Protein AF-A0A925S152-F1 (afdb_monomer)

Structure (mmCIF, N/CA/C/O backbone):
data_AF-A0A925S152-F1
#
_entry.id   AF-A0A925S152-F1
#
loop_
_atom_site.group_PDB
_atom_site.id
_atom_site.type_symbol
_atom_site.label_atom_id
_atom_site.label_alt_id
_atom_site.label_comp_id
_atom_site.label_asym_id
_atom_site.label_entity_id
_atom_site.label_seq_id
_atom_site.pdbx_PDB_ins_code
_atom_site.Cartn_x
_atom_site.Cartn_y
_atom_site.Cartn_z
_atom_site.occupancy
_atom_site.B_iso_or_equiv
_atom_site.auth_seq_id
_atom_site.auth_comp_id
_atom_site.auth_asym_id
_atom_site.auth_atom_id
_atom_site.pdbx_PDB_model_num
ATOM 1 N N . SER A 1 1 ? 11.784 -0.932 -6.848 1.00 84.44 1 SER A N 1
ATOM 2 C CA . SER A 1 1 ? 10.674 -1.803 -6.399 1.00 84.44 1 SER A CA 1
ATOM 3 C C . SER A 1 1 ? 11.008 -2.480 -5.083 1.00 84.44 1 SER A C 1
ATOM 5 O O . SER A 1 1 ? 12.145 -2.899 -4.891 1.00 84.44 1 SER A O 1
ATOM 7 N N . ARG A 1 2 ? 10.010 -2.622 -4.203 1.00 91.44 2 ARG A N 1
ATOM 8 C CA . ARG A 1 2 ? 10.079 -3.381 -2.941 1.00 91.44 2 ARG A CA 1
ATOM 9 C C . ARG A 1 2 ? 9.352 -4.733 -3.004 1.00 91.44 2 ARG A C 1
ATOM 11 O O . ARG A 1 2 ? 9.057 -5.300 -1.964 1.00 91.44 2 ARG A O 1
ATOM 18 N N . ALA A 1 3 ? 9.077 -5.265 -4.199 1.00 92.50 3 ALA A N 1
ATOM 19 C CA . ALA A 1 3 ? 8.304 -6.504 -4.366 1.00 92.50 3 ALA A CA 1
ATOM 20 C C . ALA A 1 3 ? 8.859 -7.712 -3.576 1.00 92.50 3 ALA A C 1
ATOM 22 O O . ALA A 1 3 ? 8.093 -8.538 -3.098 1.00 92.50 3 ALA A O 1
ATOM 23 N N . HIS A 1 4 ? 10.175 -7.785 -3.352 1.00 95.50 4 HIS A N 1
ATOM 24 C CA . HIS A 1 4 ? 10.791 -8.839 -2.534 1.00 95.50 4 HIS A CA 1
ATOM 25 C C . HIS A 1 4 ? 10.404 -8.794 -1.039 1.00 95.50 4 HIS A C 1
ATOM 27 O O . HIS A 1 4 ? 10.719 -9.723 -0.306 1.00 95.50 4 HIS A O 1
ATOM 33 N N . LEU A 1 5 ? 9.747 -7.724 -0.574 1.00 97.19 5 LEU A N 1
ATOM 34 C CA . LEU A 1 5 ? 9.276 -7.556 0.805 1.00 97.19 5 LEU A CA 1
ATOM 35 C C . LEU A 1 5 ? 7.770 -7.817 0.960 1.00 97.19 5 LEU A C 1
ATOM 37 O O . LEU A 1 5 ? 7.248 -7.577 2.044 1.00 97.19 5 LEU A O 1
ATOM 41 N N . LEU A 1 6 ? 7.056 -8.266 -0.080 1.00 96.56 6 LEU A N 1
ATOM 42 C CA . LEU A 1 6 ? 5.588 -8.376 -0.054 1.00 96.56 6 LEU A CA 1
ATOM 43 C C . LEU A 1 6 ? 5.063 -9.206 1.120 1.00 96.56 6 LEU A C 1
ATOM 45 O O . LEU A 1 6 ? 4.107 -8.793 1.771 1.00 96.56 6 LEU A O 1
ATOM 49 N N . ASP A 1 7 ? 5.704 -10.328 1.436 1.00 97.94 7 ASP A N 1
ATOM 50 C CA . ASP A 1 7 ? 5.269 -11.172 2.553 1.00 97.94 7 ASP A CA 1
ATOM 51 C C . ASP A 1 7 ? 5.465 -10.473 3.902 1.00 97.94 7 ASP A C 1
ATOM 53 O O . ASP A 1 7 ? 4.583 -10.517 4.758 1.00 97.94 7 ASP A O 1
ATOM 57 N N . LEU A 1 8 ? 6.574 -9.745 4.067 1.00 98.50 8 LEU A N 1
ATOM 58 C CA . LEU A 1 8 ? 6.822 -8.933 5.261 1.00 98.50 8 LEU A CA 1
ATOM 59 C C . LEU A 1 8 ? 5.835 -7.764 5.361 1.00 98.50 8 LEU A C 1
ATOM 61 O O . LEU A 1 8 ? 5.368 -7.449 6.451 1.00 98.50 8 LEU A O 1
ATOM 65 N N . GLN A 1 9 ? 5.474 -7.143 4.236 1.00 98.06 9 GLN A N 1
ATOM 66 C CA . GLN A 1 9 ? 4.460 -6.087 4.190 1.00 98.06 9 GLN A CA 1
ATOM 67 C C . GLN A 1 9 ? 3.081 -6.618 4.593 1.00 98.06 9 GLN A C 1
ATOM 69 O O . GLN A 1 9 ? 2.407 -5.982 5.398 1.00 98.06 9 GLN A O 1
ATOM 74 N N . ARG A 1 10 ? 2.677 -7.798 4.101 1.00 98.25 10 ARG A N 1
ATOM 75 C CA . ARG A 1 10 ? 1.422 -8.456 4.507 1.00 98.25 10 ARG A CA 1
ATOM 76 C C . ARG A 1 10 ? 1.405 -8.745 6.003 1.00 98.25 10 ARG A C 1
ATOM 78 O O . ARG A 1 10 ? 0.436 -8.404 6.672 1.00 98.25 10 ARG A O 1
ATOM 85 N N . GLN A 1 11 ? 2.487 -9.316 6.531 1.00 98.69 11 GLN A N 1
ATOM 86 C CA . GLN A 1 11 ? 2.612 -9.592 7.963 1.00 98.69 11 GLN A CA 1
ATOM 87 C C . GLN A 1 11 ? 2.516 -8.308 8.794 1.00 98.69 11 GLN A C 1
ATOM 89 O O . GLN A 1 11 ? 1.751 -8.255 9.754 1.00 98.69 11 GLN A O 1
ATOM 94 N N . ALA A 1 12 ? 3.237 -7.254 8.404 1.00 98.62 12 ALA A N 1
ATOM 95 C CA . ALA A 1 12 ? 3.172 -5.965 9.082 1.00 98.62 12 ALA A CA 1
ATOM 96 C C . ALA A 1 12 ? 1.755 -5.366 9.044 1.00 98.62 12 ALA A C 1
ATOM 98 O O . ALA A 1 12 ? 1.265 -4.898 10.068 1.00 98.62 12 ALA A O 1
ATOM 99 N N . ASN A 1 13 ? 1.076 -5.425 7.896 1.00 98.69 13 ASN A N 1
ATOM 100 C CA . ASN A 1 13 ? -0.288 -4.924 7.739 1.00 98.69 13 ASN A CA 1
ATOM 101 C C . ASN A 1 13 ? -1.284 -5.657 8.646 1.00 98.69 13 ASN A C 1
ATOM 103 O O . ASN A 1 13 ? -2.094 -5.000 9.298 1.00 98.69 13 ASN A O 1
ATOM 107 N N . GLU A 1 14 ? -1.198 -6.987 8.743 1.00 98.69 14 GLU A N 1
ATOM 108 C CA . GLU A 1 14 ? -2.057 -7.768 9.644 1.00 98.69 14 GLU A CA 1
ATOM 109 C C . GLU A 1 14 ? -1.786 -7.450 11.120 1.00 98.69 14 GLU A C 1
ATOM 111 O O . GLU A 1 14 ? -2.728 -7.306 11.898 1.00 98.69 14 GLU A O 1
ATOM 116 N N . LEU A 1 15 ? -0.521 -7.256 11.509 1.00 98.75 15 LEU A N 1
ATOM 117 C CA . LEU A 1 15 ? -0.169 -6.843 12.873 1.00 98.75 15 LEU A CA 1
ATOM 118 C C . LEU A 1 15 ? -0.732 -5.455 13.211 1.00 98.75 15 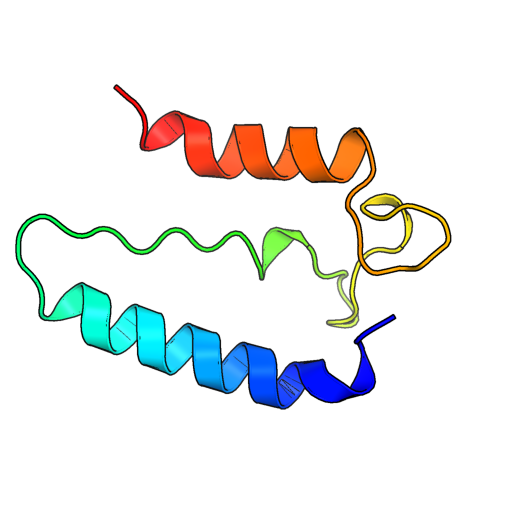LEU A C 1
ATOM 120 O O . LEU A 1 15 ? -1.328 -5.275 14.271 1.00 98.75 15 LEU A O 1
ATOM 124 N N . VAL A 1 16 ? -0.593 -4.483 12.303 1.00 98.69 16 VAL A N 1
ATOM 125 C CA . VAL A 1 16 ? -1.139 -3.128 12.486 1.00 98.69 16 VAL A CA 1
ATOM 126 C C . VAL A 1 16 ? -2.665 -3.159 12.569 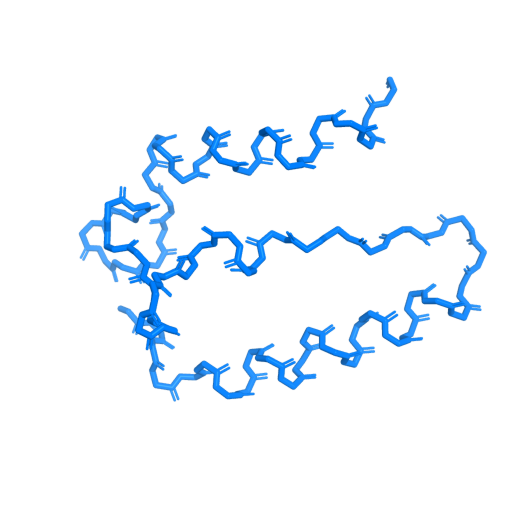1.00 98.69 16 VAL A C 1
ATOM 128 O O . VAL A 1 16 ? -3.241 -2.514 13.442 1.00 98.69 16 VAL A O 1
ATOM 131 N N . LYS A 1 17 ? -3.326 -3.934 11.703 1.00 98.62 17 LYS A N 1
ATOM 132 C CA . LYS A 1 17 ? -4.782 -4.117 11.721 1.00 98.62 17 LYS A CA 1
ATOM 133 C C . LYS A 1 17 ? -5.263 -4.730 13.037 1.00 98.62 17 LYS A C 1
ATOM 135 O O . LYS A 1 1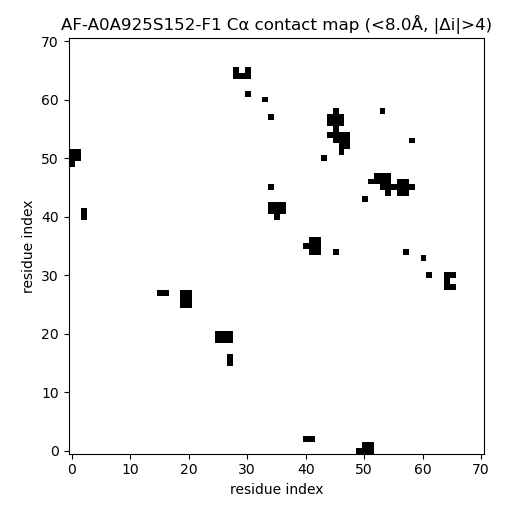7 ? -6.237 -4.247 13.613 1.00 98.62 17 LYS A O 1
ATOM 140 N N . ALA A 1 18 ? -4.581 -5.770 13.519 1.00 98.56 18 ALA A N 1
ATOM 141 C CA . ALA A 1 18 ? -4.908 -6.425 14.781 1.00 98.56 18 ALA A CA 1
ATOM 142 C C . ALA A 1 18 ? -4.750 -5.477 15.978 1.00 98.56 18 ALA A C 1
ATOM 144 O O . ALA A 1 18 ? -5.592 -5.479 16.875 1.00 98.56 18 ALA A O 1
ATOM 145 N N . GLU A 1 19 ? -3.707 -4.646 15.980 1.00 98.62 19 GLU A N 1
ATOM 146 C CA . GLU A 1 19 ? -3.481 -3.674 17.047 1.00 98.62 19 GLU A CA 1
ATOM 147 C C . GLU A 1 19 ? -4.499 -2.525 17.005 1.00 98.62 19 GLU A C 1
ATOM 149 O O . GLU A 1 19 ? -5.088 -2.189 18.032 1.00 98.62 19 GLU A O 1
ATOM 154 N N . ALA A 1 20 ? -4.791 -1.982 15.818 1.00 98.50 20 ALA A N 1
ATOM 155 C CA . ALA A 1 20 ? -5.813 -0.950 15.637 1.00 98.50 20 ALA A CA 1
ATOM 156 C C . ALA A 1 20 ? -7.182 -1.399 16.175 1.00 98.50 20 ALA A C 1
ATOM 158 O O . ALA A 1 20 ? -7.854 -0.631 16.857 1.00 98.50 20 ALA A O 1
ATOM 159 N N . ALA A 1 21 ? -7.555 -2.669 15.970 1.00 98.19 21 ALA A N 1
ATOM 160 C CA . ALA A 1 21 ? -8.810 -3.234 16.471 1.00 98.19 21 ALA A CA 1
ATOM 161 C C . ALA A 1 21 ? -8.922 -3.263 18.012 1.00 98.19 21 ALA A C 1
ATOM 163 O O . ALA A 1 21 ? -10.020 -3.422 18.547 1.00 98.19 21 ALA A O 1
ATOM 164 N N . ARG A 1 22 ? -7.805 -3.118 18.740 1.00 98.31 22 ARG A N 1
ATOM 165 C CA . ARG A 1 22 ? -7.770 -3.039 20.213 1.00 98.31 22 ARG A CA 1
ATOM 166 C C . ARG A 1 22 ? -7.842 -1.603 20.734 1.00 98.31 22 ARG A C 1
ATOM 168 O O . ARG A 1 22 ? -8.027 -1.401 21.936 1.00 98.31 22 ARG A O 1
ATOM 175 N N . MET A 1 23 ? -7.669 -0.610 19.867 1.00 98.38 23 MET A N 1
ATOM 176 C CA . MET A 1 23 ? -7.616 0.801 20.232 1.00 98.38 23 MET A CA 1
ATOM 177 C C . MET A 1 23 ? -8.986 1.462 20.078 1.00 98.38 23 MET A C 1
ATOM 179 O O . MET A 1 23 ? -9.773 1.146 19.192 1.00 98.38 23 MET A O 1
ATOM 183 N N . ARG A 1 24 ? -9.279 2.430 20.950 1.00 97.88 24 ARG A N 1
ATOM 184 C CA . ARG A 1 24 ? -10.478 3.264 20.818 1.00 97.88 24 ARG A CA 1
ATOM 185 C C . ARG A 1 24 ? -10.175 4.441 19.893 1.00 97.88 24 ARG A C 1
ATOM 187 O O . ARG A 1 24 ? -9.144 5.083 20.068 1.00 97.88 24 ARG A O 1
ATOM 194 N N . ASN A 1 25 ? -11.112 4.771 19.004 1.00 95.69 25 ASN A N 1
ATOM 195 C CA . ASN A 1 25 ? -11.011 5.881 18.044 1.00 95.69 25 ASN A CA 1
ATOM 196 C C . ASN A 1 25 ? -9.850 5.735 17.042 1.00 95.69 25 ASN A C 1
ATOM 198 O O . ASN A 1 25 ? -9.242 6.731 16.657 1.00 95.69 25 ASN A O 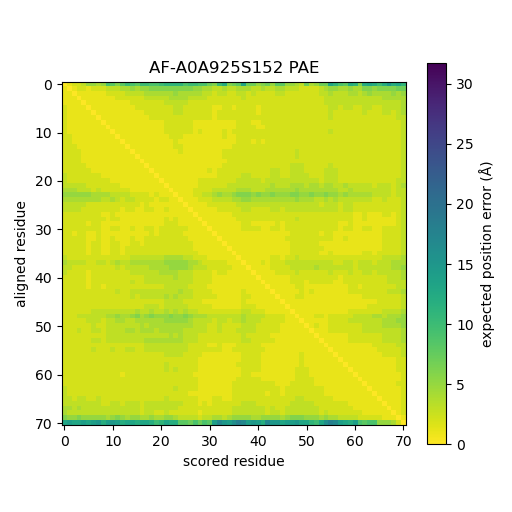1
ATOM 202 N N . VAL A 1 26 ? -9.531 4.504 16.643 1.00 97.00 26 VAL A N 1
ATOM 203 C CA . VAL A 1 26 ? -8.549 4.213 15.595 1.00 97.00 26 VAL A CA 1
ATOM 204 C C . VAL A 1 26 ? -9.210 3.293 14.580 1.00 97.00 26 VAL A C 1
ATOM 206 O O . VAL A 1 26 ? -9.707 2.233 14.948 1.00 97.00 26 VAL A O 1
ATOM 209 N N . ASP A 1 27 ? -9.183 3.694 13.313 1.00 95.75 27 ASP A N 1
ATOM 210 C CA . ASP A 1 27 ? -9.619 2.868 12.192 1.00 95.75 27 ASP A CA 1
ATOM 211 C C . ASP A 1 27 ? -8.399 2.385 11.401 1.00 95.75 27 ASP A C 1
ATOM 213 O O . ASP A 1 27 ? -7.437 3.126 11.187 1.00 95.75 27 ASP A O 1
ATOM 217 N N . TYR A 1 28 ? -8.446 1.135 10.941 1.00 97.75 28 TYR A N 1
ATOM 218 C CA . TYR A 1 28 ? -7.491 0.607 9.971 1.00 97.75 28 TYR A CA 1
ATOM 219 C C . TYR A 1 28 ? -8.070 0.740 8.560 1.00 97.75 28 TYR A C 1
ATOM 221 O O . TYR A 1 28 ? -9.151 0.218 8.281 1.00 97.75 28 TYR A O 1
ATOM 229 N N . VAL A 1 29 ? -7.331 1.397 7.665 1.00 98.00 29 VAL A N 1
ATOM 230 C CA . VAL A 1 29 ? -7.713 1.576 6.258 1.00 98.00 29 VAL A CA 1
ATOM 231 C C . VAL A 1 29 ? -6.748 0.789 5.373 1.00 98.00 29 VAL A C 1
ATOM 233 O O . VAL A 1 29 ? -5.557 1.097 5.310 1.00 98.00 29 VAL A O 1
ATOM 236 N N . ASP A 1 30 ? -7.258 -0.231 4.682 1.00 98.25 30 ASP A N 1
ATOM 237 C CA . ASP A 1 30 ? -6.456 -1.063 3.781 1.00 98.25 30 ASP A CA 1
ATOM 238 C C . ASP A 1 30 ? -6.244 -0.379 2.424 1.00 98.25 30 ASP A C 1
ATOM 240 O O . ASP A 1 30 ? -7.051 -0.496 1.502 1.00 98.25 30 ASP A O 1
ATOM 244 N N . VAL A 1 31 ? -5.115 0.313 2.290 1.00 97.56 31 VAL A N 1
ATOM 245 C CA . VAL A 1 31 ? -4.647 0.858 1.006 1.00 97.56 31 VAL A CA 1
ATOM 246 C C . VAL A 1 31 ? -3.750 -0.116 0.238 1.00 97.56 31 VAL A C 1
ATOM 248 O O . VAL A 1 31 ? -3.362 0.175 -0.890 1.00 97.56 31 VAL A O 1
ATOM 251 N N . PHE A 1 32 ? -3.380 -1.257 0.826 1.00 97.94 32 PHE A N 1
ATOM 252 C CA . PHE A 1 32 ? -2.422 -2.197 0.247 1.00 97.94 32 PHE A CA 1
ATOM 253 C C . PHE A 1 32 ? -3.090 -3.158 -0.736 1.00 97.94 32 PHE A C 1
ATOM 255 O O . PHE A 1 32 ? -2.613 -3.300 -1.860 1.00 97.94 32 PHE A O 1
ATOM 262 N N . THR A 1 33 ? -4.197 -3.797 -0.352 1.00 98.12 33 THR A N 1
ATOM 263 C CA . THR A 1 33 ? -4.860 -4.809 -1.193 1.00 98.12 33 THR A CA 1
ATOM 264 C C . THR A 1 33 ? -5.264 -4.279 -2.576 1.00 98.12 33 THR A C 1
ATOM 266 O O . THR A 1 33 ? -4.961 -4.948 -3.567 1.00 98.12 33 THR A O 1
ATOM 269 N N . PRO A 1 34 ? -5.849 -3.070 -2.717 1.00 98.12 34 PRO A N 1
ATOM 270 C CA . PRO A 1 34 ? -6.217 -2.532 -4.032 1.00 98.12 34 PRO A CA 1
ATOM 271 C C . PRO A 1 34 ? -5.021 -2.195 -4.944 1.00 98.12 34 PRO A C 1
ATOM 273 O O . PRO A 1 34 ? -5.188 -2.005 -6.154 1.00 98.12 34 PRO A O 1
ATOM 276 N N . MET A 1 35 ? -3.812 -2.102 -4.375 1.00 97.62 35 MET A N 1
ATOM 277 C CA . MET A 1 35 ? -2.576 -1.846 -5.123 1.00 97.62 35 MET A CA 1
ATOM 278 C C . MET A 1 35 ? -2.035 -3.105 -5.812 1.00 97.62 35 MET A C 1
ATOM 280 O O . MET A 1 35 ? -1.082 -3.011 -6.590 1.00 97.62 35 MET A O 1
ATOM 284 N N . LEU A 1 36 ? -2.615 -4.274 -5.533 1.00 97.94 36 LEU A N 1
ATOM 285 C CA . LEU A 1 36 ? -2.194 -5.553 -6.088 1.00 97.94 36 LEU A CA 1
ATOM 286 C C . LEU A 1 36 ? -3.017 -5.939 -7.320 1.00 97.94 36 LEU A C 1
ATOM 288 O O . LEU A 1 36 ? -4.204 -5.633 -7.428 1.00 97.94 36 LEU A O 1
ATOM 292 N N . GLY A 1 37 ? -2.366 -6.612 -8.265 1.00 97.12 37 GLY A N 1
ATOM 293 C CA . GLY A 1 37 ? -3.010 -7.274 -9.388 1.00 97.12 37 GLY A CA 1
ATOM 294 C C . GLY A 1 37 ? -3.593 -8.627 -8.985 1.00 97.12 37 GLY A C 1
ATOM 295 O O . GLY A 1 37 ? -3.430 -9.095 -7.857 1.00 97.12 37 GLY A O 1
ATOM 296 N N . ALA A 1 38 ? -4.249 -9.291 -9.939 1.00 96.38 38 ALA A N 1
ATOM 297 C CA . ALA A 1 38 ? -4.796 -10.636 -9.740 1.00 96.38 38 ALA A CA 1
ATOM 298 C C . ALA A 1 38 ? -3.712 -11.695 -9.448 1.00 96.38 38 ALA A C 1
ATOM 300 O O . ALA A 1 38 ? -4.001 -12.734 -8.866 1.00 96.38 38 ALA A O 1
ATOM 301 N N . ASP A 1 39 ? -2.464 -11.418 -9.827 1.00 95.94 39 ASP A N 1
ATOM 302 C CA . ASP A 1 39 ? -1.275 -12.224 -9.539 1.00 95.94 39 ASP A CA 1
ATOM 303 C C . ASP A 1 39 ? -0.687 -11.965 -8.137 1.00 95.94 39 ASP A C 1
ATOM 305 O O . ASP A 1 39 ? 0.332 -12.548 -7.761 1.00 95.94 39 ASP A O 1
ATOM 309 N N . GLY A 1 40 ? -1.303 -11.070 -7.361 1.00 96.06 40 GLY A N 1
ATOM 310 C CA . GLY A 1 40 ? -0.837 -10.674 -6.038 1.00 96.06 40 GLY A CA 1
ATOM 311 C C . GLY A 1 40 ? 0.413 -9.789 -6.047 1.00 96.06 40 GLY A C 1
ATOM 312 O O . GLY A 1 40 ? 0.967 -9.553 -4.969 1.00 96.06 40 GLY A O 1
ATOM 313 N N . GLN A 1 41 ? 0.850 -9.294 -7.212 1.00 96.25 41 GLN A N 1
ATOM 314 C CA . GLN A 1 41 ? 1.982 -8.376 -7.355 1.00 96.25 41 GLN A CA 1
ATOM 315 C C . GLN A 1 41 ? 1.526 -6.912 -7.424 1.00 96.25 41 GLN A C 1
ATOM 317 O O . GLN A 1 41 ? 0.396 -6.637 -7.825 1.00 96.25 41 GLN A O 1
ATOM 322 N N . PRO A 1 42 ? 2.385 -5.940 -7.063 1.00 96.94 42 PRO A N 1
ATOM 323 C CA . PRO A 1 42 ? 2.069 -4.527 -7.216 1.00 96.94 42 PRO A CA 1
ATOM 324 C C . PRO A 1 42 ? 1.761 -4.168 -8.670 1.00 96.94 42 PRO A C 1
ATOM 326 O O . PRO A 1 42 ? 2.563 -4.434 -9.568 1.00 96.94 42 PRO A O 1
ATOM 329 N N . ARG A 1 43 ? 0.629 -3.500 -8.887 1.00 97.56 43 ARG A N 1
ATOM 330 C CA . ARG A 1 43 ? 0.218 -2.997 -10.201 1.00 97.56 43 ARG A CA 1
ATOM 331 C C . ARG A 1 43 ? 1.190 -1.912 -10.675 1.00 97.56 43 ARG A C 1
ATOM 333 O O . ARG A 1 43 ? 1.251 -0.854 -10.041 1.00 97.56 43 ARG A O 1
ATOM 340 N N . PRO A 1 44 ? 1.964 -2.129 -11.753 1.00 97.00 44 PRO A N 1
ATOM 341 C CA . PRO A 1 44 ? 3.049 -1.226 -12.132 1.00 97.00 44 PRO A CA 1
ATOM 342 C C . PRO A 1 44 ? 2.559 0.183 -12.485 1.00 97.00 44 PRO A C 1
ATOM 344 O O . PRO A 1 44 ? 3.251 1.153 -12.197 1.00 97.00 44 PRO A O 1
ATOM 347 N N . GLU A 1 45 ? 1.351 0.322 -13.037 1.00 98.00 45 GLU A N 1
ATOM 348 C CA . GLU A 1 45 ? 0.773 1.610 -13.429 1.00 98.00 45 GLU A CA 1
ATOM 349 C C . GLU A 1 45 ? 0.423 2.535 -12.249 1.00 98.00 45 GLU A C 1
ATOM 351 O O . GLU A 1 45 ? 0.164 3.728 -12.448 1.00 98.00 45 GLU A O 1
ATOM 356 N N . LEU A 1 46 ? 0.410 2.009 -11.021 1.00 98.44 46 LEU A N 1
ATOM 357 C CA . LEU A 1 46 ? 0.161 2.787 -9.805 1.00 98.44 46 LEU A CA 1
ATOM 358 C C . LEU A 1 46 ? 1.428 3.453 -9.253 1.00 98.44 46 LEU A C 1
ATOM 360 O O . LEU A 1 46 ? 1.337 4.235 -8.308 1.00 98.44 46 LEU A O 1
ATOM 364 N N . PHE A 1 47 ? 2.591 3.194 -9.853 1.00 98.25 47 PHE A N 1
ATOM 365 C CA . PHE A 1 47 ? 3.883 3.735 -9.436 1.00 98.25 47 PHE A CA 1
ATOM 366 C C . PHE A 1 47 ? 4.547 4.542 -10.553 1.00 98.25 47 PHE A C 1
ATOM 368 O O . PHE A 1 47 ? 4.211 4.398 -11.727 1.00 98.25 47 PHE A O 1
ATOM 375 N N . VAL A 1 48 ? 5.490 5.404 -10.177 1.00 97.19 48 VAL A N 1
ATOM 376 C CA . VAL A 1 48 ? 6.462 5.985 -11.118 1.00 97.19 48 VAL A CA 1
ATOM 377 C C . VAL A 1 48 ? 7.627 5.009 -11.343 1.00 97.19 48 VAL A C 1
ATOM 379 O O . VAL A 1 48 ? 7.651 3.913 -10.775 1.00 97.19 48 VAL A O 1
ATOM 382 N N . ASP A 1 49 ? 8.604 5.394 -12.163 1.00 96.00 49 ASP A N 1
ATOM 383 C CA . ASP A 1 49 ? 9.654 4.506 -12.690 1.00 96.00 49 ASP A CA 1
ATOM 384 C C . ASP A 1 49 ? 10.446 3.725 -11.623 1.00 96.00 49 ASP A C 1
ATOM 386 O O . ASP A 1 49 ? 10.882 2.594 -11.858 1.00 96.00 49 ASP A O 1
ATOM 390 N N . ASP A 1 50 ? 10.598 4.273 -10.414 1.00 95.88 50 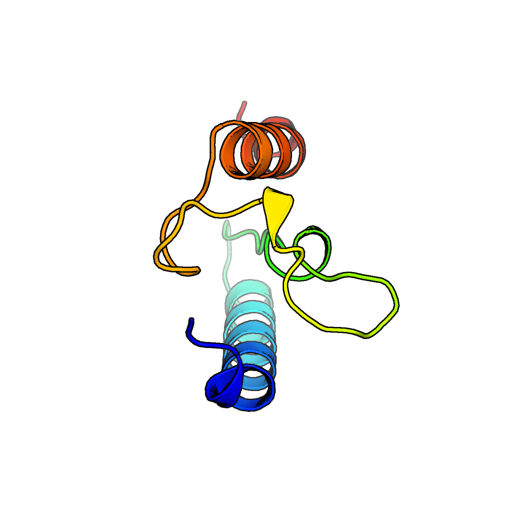ASP A N 1
ATOM 391 C CA . ASP A 1 50 ? 11.317 3.611 -9.318 1.00 95.88 50 ASP A CA 1
ATOM 392 C C . ASP A 1 50 ? 10.554 2.430 -8.682 1.00 95.88 50 ASP A C 1
ATOM 394 O O . ASP A 1 50 ? 11.132 1.615 -7.939 1.00 95.88 50 ASP A O 1
ATOM 398 N N . ARG A 1 51 ? 9.264 2.281 -9.018 1.00 93.69 51 ARG A N 1
ATOM 399 C CA . ARG A 1 51 ? 8.341 1.280 -8.467 1.00 93.69 51 ARG A CA 1
ATOM 400 C C . ARG A 1 51 ? 8.272 1.339 -6.937 1.00 93.69 51 ARG A C 1
ATOM 402 O O . ARG A 1 51 ? 8.250 0.300 -6.270 1.00 93.69 51 ARG A O 1
ATOM 409 N N . LEU A 1 52 ? 8.343 2.549 -6.389 1.00 94.19 52 LEU A N 1
ATOM 410 C CA . LEU A 1 52 ? 8.235 2.855 -4.968 1.00 94.19 52 LEU A CA 1
ATOM 411 C C . LEU A 1 52 ? 7.274 4.022 -4.736 1.00 94.19 52 LEU A C 1
ATOM 413 O O . LEU A 1 52 ? 6.329 3.869 -3.965 1.00 94.19 52 LEU A O 1
ATOM 417 N N . HIS A 1 53 ? 7.490 5.159 -5.397 1.00 96.25 53 HIS A N 1
ATOM 418 C CA . HIS A 1 53 ? 6.595 6.308 -5.278 1.00 96.25 53 HIS A CA 1
ATOM 419 C C . HIS A 1 53 ? 5.379 6.134 -6.190 1.00 96.25 53 HIS A C 1
ATOM 421 O O . HIS A 1 53 ? 5.472 5.563 -7.279 1.00 96.25 53 HIS A O 1
ATOM 427 N N . MET A 1 54 ? 4.218 6.608 -5.739 1.00 97.06 54 MET A N 1
ATOM 428 C CA . MET A 1 54 ? 2.975 6.453 -6.489 1.00 97.06 54 MET A CA 1
ATOM 429 C C . MET A 1 54 ? 2.895 7.416 -7.671 1.00 97.06 54 MET A C 1
ATOM 431 O O . MET A 1 54 ? 3.309 8.572 -7.592 1.00 97.06 54 MET A O 1
ATOM 435 N N . SER A 1 55 ? 2.295 6.940 -8.757 1.00 98.50 55 SER A N 1
ATOM 436 C CA . SER A 1 55 ? 1.859 7.784 -9.866 1.00 98.50 55 SER A CA 1
ATOM 437 C C . SER A 1 55 ? 0.576 8.539 -9.494 1.00 98.50 55 SER A C 1
ATOM 439 O O . SER A 1 55 ? -0.055 8.271 -8.468 1.00 98.50 55 SER A O 1
ATOM 441 N N . ARG A 1 56 ? 0.114 9.436 -10.378 1.00 98.50 56 ARG A N 1
ATOM 442 C CA . ARG A 1 56 ? -1.209 10.078 -10.251 1.00 98.50 56 ARG A CA 1
ATOM 443 C C . ARG A 1 56 ? -2.332 9.050 -10.048 1.00 98.50 56 ARG A C 1
ATOM 445 O O . ARG A 1 56 ? -3.185 9.263 -9.196 1.00 98.50 56 ARG A O 1
ATOM 452 N N . LYS A 1 57 ? -2.297 7.927 -10.776 1.00 98.56 57 LYS A N 1
ATOM 453 C CA . LYS A 1 57 ? -3.295 6.849 -10.656 1.00 98.56 57 LYS A CA 1
ATOM 454 C C . LYS A 1 57 ? -3.245 6.164 -9.288 1.00 98.56 57 LYS A C 1
ATOM 456 O O . LYS A 1 57 ? -4.291 5.835 -8.744 1.00 98.56 57 LYS A O 1
ATOM 461 N N . GLY A 1 58 ? -2.048 5.972 -8.728 1.00 98.44 58 G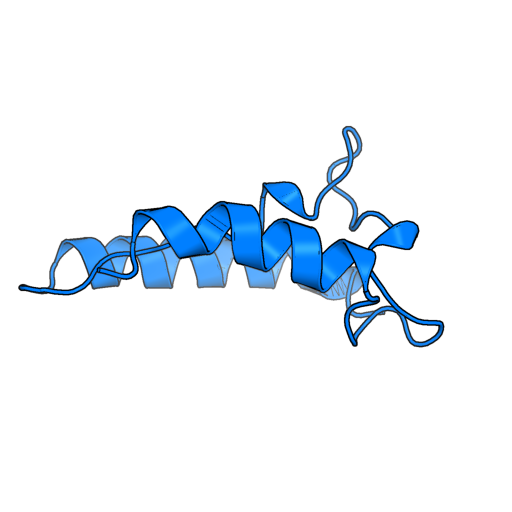LY A N 1
ATOM 462 C CA . GLY A 1 58 ? -1.883 5.440 -7.371 1.00 98.44 58 GLY A CA 1
ATOM 463 C C . GLY A 1 58 ? -2.507 6.358 -6.318 1.00 98.44 58 GLY A C 1
ATOM 464 O O . GLY A 1 58 ? -3.279 5.902 -5.479 1.00 98.44 58 GLY A O 1
ATOM 465 N N . TYR A 1 59 ? -2.262 7.668 -6.420 1.00 98.50 59 TYR A N 1
ATOM 466 C CA . TYR A 1 59 ? -2.886 8.649 -5.525 1.00 98.50 59 TYR A CA 1
ATOM 467 C C . TYR A 1 59 ? -4.406 8.754 -5.697 1.00 98.50 59 TYR A C 1
ATOM 469 O O . TYR A 1 59 ? -5.106 8.919 -4.703 1.00 98.50 59 TYR A O 1
ATOM 477 N N . GLU A 1 60 ? -4.933 8.646 -6.920 1.00 98.62 60 GLU A N 1
ATOM 478 C CA . GLU A 1 60 ? -6.385 8.597 -7.150 1.00 98.62 60 GLU A CA 1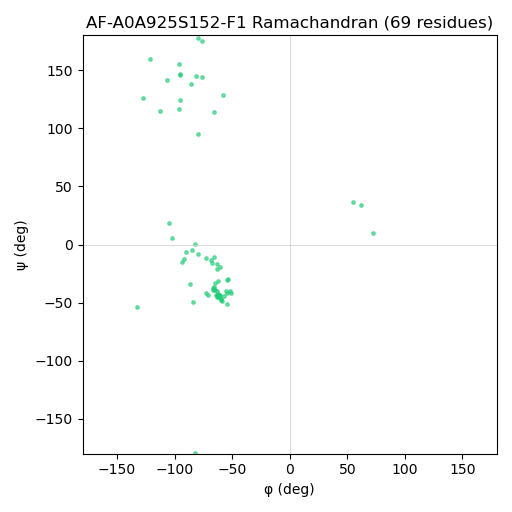
ATOM 479 C C . GLU A 1 60 ? -7.017 7.373 -6.486 1.00 98.62 60 GLU A C 1
ATOM 481 O O . GLU A 1 60 ? -8.029 7.514 -5.804 1.00 98.62 60 GLU A O 1
ATOM 486 N N . LEU A 1 61 ? -6.377 6.203 -6.595 1.00 98.50 61 LEU A N 1
ATOM 487 C CA . LEU A 1 61 ? -6.822 5.002 -5.894 1.00 98.50 61 LEU A CA 1
ATOM 488 C C . LEU A 1 61 ? -6.840 5.224 -4.378 1.00 98.50 61 LEU A C 1
ATOM 490 O O . LEU A 1 61 ? -7.828 4.910 -3.721 1.00 98.50 61 LEU A O 1
ATOM 494 N N . TRP A 1 62 ? -5.758 5.769 -3.814 1.00 98.19 62 TRP A N 1
ATOM 495 C CA . TRP A 1 62 ? -5.684 6.026 -2.373 1.00 98.19 62 TRP A CA 1
ATOM 496 C C . TRP A 1 62 ? -6.747 7.019 -1.922 1.00 98.19 62 TRP A C 1
ATOM 498 O O . TRP A 1 62 ? -7.383 6.791 -0.898 1.00 98.19 62 TRP A O 1
ATOM 508 N N . ARG A 1 63 ? -6.973 8.092 -2.688 1.00 97.88 63 ARG A N 1
ATOM 509 C CA . ARG A 1 63 ? -8.054 9.044 -2.421 1.00 97.88 63 ARG A CA 1
ATOM 510 C C . ARG A 1 63 ? -9.389 8.311 -2.329 1.00 97.88 63 ARG A C 1
ATOM 512 O O . ARG A 1 63 ? -10.080 8.478 -1.337 1.00 97.88 63 ARG A O 1
ATOM 519 N N . ASP A 1 64 ? -9.724 7.481 -3.310 1.00 97.75 64 ASP A N 1
ATOM 520 C CA . ASP A 1 64 ? -11.024 6.803 -3.347 1.00 97.75 64 ASP A CA 1
ATOM 521 C C . ASP A 1 64 ? -11.202 5.816 -2.177 1.00 97.75 64 ASP A C 1
ATOM 523 O O . ASP A 1 64 ? -12.305 5.681 -1.649 1.00 97.75 64 ASP A O 1
ATOM 527 N N . VAL A 1 65 ? -10.115 5.183 -1.718 1.00 98.12 65 VAL A N 1
ATOM 528 C CA . VAL A 1 65 ? -10.114 4.305 -0.533 1.00 98.12 65 VAL A CA 1
ATOM 529 C C . VAL A 1 65 ? -10.239 5.097 0.774 1.00 98.12 65 VAL A C 1
ATOM 531 O O . VAL A 1 65 ? -10.951 4.675 1.681 1.00 98.12 65 VAL A O 1
ATOM 534 N N . VAL A 1 66 ? -9.545 6.230 0.895 1.00 97.44 66 VAL A N 1
ATOM 535 C CA . VAL A 1 66 ? -9.432 6.990 2.152 1.00 97.44 66 VAL A CA 1
ATOM 536 C C . VAL A 1 66 ? -10.586 7.977 2.342 1.00 97.44 66 VAL A C 1
ATOM 538 O O . VAL A 1 66 ? -11.022 8.189 3.471 1.00 97.44 66 VAL A O 1
ATOM 541 N N . SER A 1 67 ? -11.116 8.569 1.270 1.00 96.88 67 SER A N 1
ATOM 542 C CA . SER A 1 67 ? -12.164 9.598 1.334 1.00 96.88 67 SER A CA 1
ATOM 543 C C . SER A 1 67 ? -13.393 9.222 2.176 1.00 96.88 67 SER A C 1
ATOM 545 O O . SER A 1 67 ? -13.842 10.089 2.918 1.00 96.88 67 SER A O 1
ATOM 547 N N . PRO A 1 68 ? -13.919 7.980 2.162 1.00 95.69 68 PRO A N 1
ATOM 548 C CA . PRO A 1 68 ? -15.048 7.594 3.018 1.00 95.69 68 PRO A CA 1
ATOM 549 C C . PRO A 1 68 ? -14.792 7.726 4.530 1.00 95.69 68 PRO A C 1
ATOM 551 O O . PRO A 1 68 ? -15.745 7.768 5.307 1.00 95.69 68 PRO A O 1
ATOM 554 N N . TYR A 1 69 ? -13.525 7.779 4.950 1.00 94.69 69 TYR A N 1
ATOM 555 C CA . 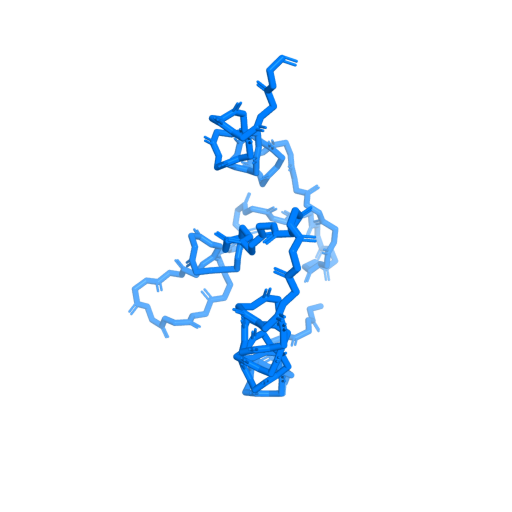TYR A 1 69 ? -13.113 7.886 6.353 1.00 94.69 69 TYR A CA 1
ATOM 556 C C . TYR A 1 69 ? -12.876 9.332 6.800 1.00 94.69 69 TYR A C 1
ATOM 558 O O . TYR A 1 69 ? -12.797 9.605 7.998 1.00 94.69 69 TYR A O 1
ATOM 566 N N . LEU A 1 70 ? -12.753 10.264 5.855 1.00 91.00 70 LEU A N 1
ATOM 567 C CA . LEU A 1 70 ? -12.531 11.677 6.133 1.00 91.00 70 LEU A CA 1
ATOM 568 C C . LEU A 1 70 ? -13.883 12.396 6.106 1.00 91.00 70 LEU A C 1
ATOM 570 O O . LEU A 1 70 ? -14.564 12.409 5.082 1.00 91.00 70 LEU A O 1
ATOM 574 N N . ARG A 1 71 ? -14.279 12.951 7.253 1.00 79.06 71 ARG A N 1
ATOM 575 C CA . ARG A 1 71 ? -15.470 13.799 7.391 1.00 79.06 71 ARG A CA 1
ATOM 576 C C . ARG A 1 71 ? -15.133 15.259 7.141 1.00 79.06 71 ARG A C 1
ATOM 578 O O . ARG A 1 71 ? -14.028 15.671 7.561 1.00 79.06 71 ARG A O 1
#

Mean predicted aligned error: 2.24 Å

Nearest PDB structures (foldseek):
  2hsj-assembly1_D  TM=9.392E-01  e=7.094E-03  Streptococcus pneumoniae TIGR4
  1bwr-assembly1_A-2  TM=7.364E-01  e=2.417E-02  Bos taurus
  4ppy-assembly2_C-2  TM=8.325E-01  e=8.235E-02  Bacteroides fragilis NCTC 9343
  1bwq-assembly1_A-2  TM=7.427E-01  e=7.662E-02  Bos taurus
  4hf7-assembly1_A-2  TM=8.219E-01  e=2.429E-01  Bacteroides thetaiotaomicron VPI-5482

pLDDT: mean 96.81, std 3.08, range [79.06, 98.75]

Solvent-accessible surface area (backbone atoms only — not comparable to full-atom values): 4368 Å² total; per-residue (Å²): 93,62,72,95,44,50,70,60,51,52,51,51,50,52,52,52,45,58,52,30,74,74,46,84,98,49,85,75,79,82,68,61,71,81,45,37,42,98,86,71,42,75,42,66,76,32,27,40,97,64,45,73,54,64,24,74,60,30,52,51,52,46,46,69,69,48,49,85,77,61,130

Secondary structure (DSSP, 8-state):
--GGGHHHHHHHHHHHHHHHTTSTT------SGGGB-TTSSB-GGGB-TTSSSB-HHHHHHHHHHHGGG--

Sequence (71 aa):
SRAHLLDLQRQANELVKAEAARMRNVDYVDVFTPMLGADGQPRPELFVDDRLHMSRKGYELWRDVVSPYLR

Foldseek 3Di:
DVQVCLVVVVVVLVVVCVVQVVDPPGDRFDLPV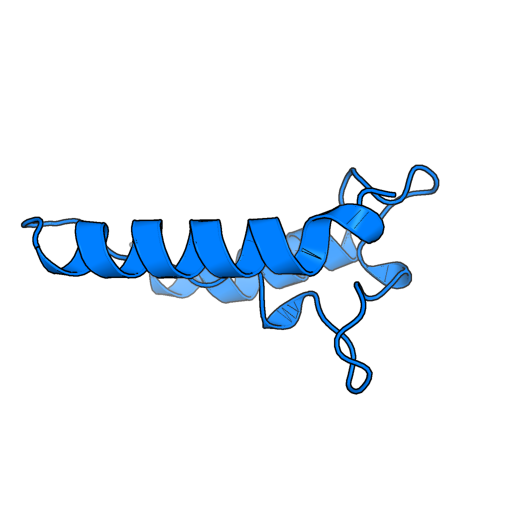VQADPVRTGDQQQAPPVSPHGDPVVVVSVCVRCVVVPD

Radius of gyration: 13.34 Å; Cα contacts (8 Å, |Δi|>4): 51; chains: 1; bounding box: 27×26×34 Å